Protein AF-K6DGH2-F1 (afdb_monomer_lite)

InterPro domains:
  IPR007138 Antibiotic biosynthesis monooxygenase domain [PF03992] (1-47)
  IPR007138 Antibiotic biosynthesis monooxygenase domain [PS51725] (1-63)
  IPR011008 Dimeric alpha-beta barrel [SSF54909] (1-68)

pLDDT: mean 90.06, std 12.53, range [49.56, 97.94]

Structure (mmCIF, N/CA/C/O backbone):
data_AF-K6DGH2-F1
#
_entry.id   AF-K6DGH2-F1
#
loop_
_atom_site.group_PDB
_atom_site.id
_atom_site.type_symbol
_atom_site.label_atom_id
_atom_site.label_alt_id
_atom_site.label_comp_id
_atom_site.label_asym_id
_atom_site.label_entity_id
_atom_site.label_seq_id
_atom_site.pdbx_PDB_ins_code
_atom_site.Cartn_x
_atom_site.Cartn_y
_atom_site.Cartn_z
_atom_site.occupancy
_atom_site.B_iso_or_equiv
_atom_site.auth_seq_id
_atom_site.auth_comp_id
_atom_site.auth_asym_id
_atom_site.auth_atom_id
_atom_site.pdbx_PDB_model_num
ATOM 1 N N . MET A 1 1 ? 3.803 6.044 -14.309 1.00 82.06 1 MET A N 1
ATOM 2 C CA . MET A 1 1 ? 4.930 5.461 -13.542 1.00 82.06 1 MET A CA 1
ATOM 3 C C . MET A 1 1 ? 5.284 4.123 -14.163 1.00 82.06 1 MET A C 1
ATOM 5 O O . MET A 1 1 ? 4.365 3.358 -14.434 1.00 82.06 1 MET A O 1
ATOM 9 N N . LYS A 1 2 ? 6.562 3.855 -14.462 1.00 93.50 2 LYS A N 1
ATOM 10 C CA . LYS A 1 2 ? 6.967 2.554 -15.025 1.00 93.50 2 LYS A CA 1
ATOM 11 C C . LYS A 1 2 ? 6.526 1.438 -14.067 1.00 93.50 2 LYS A C 1
ATOM 13 O O . LYS A 1 2 ? 6.679 1.601 -12.865 1.00 93.50 2 LYS A O 1
ATOM 18 N N . GLY A 1 3 ? 5.909 0.386 -14.601 1.00 96.69 3 GLY A N 1
ATOM 19 C CA . GLY A 1 3 ? 5.497 -0.786 -13.824 1.00 96.69 3 GLY A CA 1
ATOM 20 C C . GLY A 1 3 ? 4.255 -0.649 -12.952 1.00 96.69 3 GLY A C 1
ATOM 21 O O . GLY A 1 3 ? 3.841 -1.651 -12.383 1.00 96.69 3 GLY A O 1
ATOM 22 N N . PHE A 1 4 ? 3.638 0.528 -12.843 1.00 97.25 4 PHE A N 1
ATOM 23 C CA . PHE A 1 4 ? 2.373 0.672 -12.116 1.00 97.25 4 PHE A CA 1
ATOM 24 C C . PHE A 1 4 ? 1.253 -0.096 -12.829 1.00 97.25 4 PHE A C 1
ATOM 26 O O . PHE A 1 4 ? 1.113 0.024 -14.048 1.00 97.25 4 PHE A O 1
ATOM 33 N N . VAL A 1 5 ? 0.466 -0.866 -12.075 1.00 96.75 5 VAL A N 1
ATOM 34 C CA . VAL A 1 5 ? -0.678 -1.631 -12.596 1.00 96.75 5 VAL A CA 1
ATOM 35 C C . VAL A 1 5 ? -1.986 -0.969 -12.181 1.00 96.75 5 VAL A C 1
ATOM 37 O O . VAL A 1 5 ? -2.750 -0.530 -13.036 1.00 96.75 5 VAL A O 1
ATOM 40 N N . LYS A 1 6 ? -2.247 -0.883 -10.873 1.00 96.50 6 LYS A N 1
ATOM 41 C CA . LYS A 1 6 ? -3.461 -0.272 -10.315 1.00 96.50 6 LYS A CA 1
ATOM 42 C C . LYS A 1 6 ? -3.267 0.107 -8.848 1.00 96.50 6 LYS A C 1
ATOM 44 O O . LYS A 1 6 ? -2.344 -0.373 -8.190 1.00 96.50 6 LYS A O 1
ATOM 49 N N . VAL A 1 7 ? -4.186 0.920 -8.337 1.00 97.06 7 VAL A N 1
ATOM 50 C CA . VAL A 1 7 ? -4.369 1.175 -6.906 1.00 97.06 7 VAL A CA 1
ATOM 51 C C . VAL A 1 7 ? -5.806 0.843 -6.520 1.00 97.06 7 VAL A C 1
ATOM 53 O O . VAL A 1 7 ? -6.730 1.107 -7.289 1.00 97.06 7 VAL A O 1
ATOM 56 N N . GLN A 1 8 ? -5.994 0.246 -5.350 1.00 97.44 8 GLN A N 1
ATOM 57 C CA . GLN A 1 8 ? -7.303 0.020 -4.745 1.00 97.44 8 GLN A CA 1
ATOM 58 C C . GLN A 1 8 ? -7.259 0.501 -3.300 1.00 97.44 8 GLN A C 1
ATOM 60 O O . GLN A 1 8 ? -6.368 0.114 -2.548 1.00 97.44 8 GLN A O 1
ATOM 65 N N . VAL A 1 9 ? -8.223 1.333 -2.918 1.00 97.50 9 VAL A N 1
ATOM 66 C CA . VAL A 1 9 ? -8.401 1.763 -1.531 1.00 97.50 9 VAL A CA 1
ATOM 67 C C . VAL A 1 9 ? -9.551 0.959 -0.953 1.00 97.50 9 VAL A C 1
ATOM 69 O O . VAL A 1 9 ? -10.671 1.025 -1.458 1.00 97.50 9 VAL A O 1
ATOM 72 N N . LEU A 1 10 ? -9.255 0.162 0.067 1.00 97.94 10 LEU A N 1
ATOM 73 C CA . LEU A 1 10 ? -10.236 -0.659 0.765 1.00 97.94 10 LEU A CA 1
ATOM 74 C C . LEU A 1 10 ? -10.475 -0.065 2.149 1.00 97.94 10 LEU A C 1
ATOM 76 O O . LEU A 1 10 ? -9.529 0.345 2.812 1.00 97.94 10 LEU A O 1
ATOM 80 N N . ILE A 1 11 ? -11.732 -0.046 2.580 1.00 97.25 11 ILE A N 1
ATOM 81 C CA . ILE A 1 11 ? -12.113 0.327 3.944 1.00 97.25 11 ILE A CA 1
ATOM 82 C C . ILE A 1 11 ? -12.532 -0.960 4.639 1.00 97.25 11 ILE A C 1
ATOM 84 O O . ILE A 1 11 ? -13.514 -1.584 4.214 1.00 97.25 11 ILE A O 1
ATOM 88 N N . ALA A 1 12 ? -11.792 -1.363 5.670 1.00 97.75 12 ALA A N 1
ATOM 89 C CA . ALA A 1 12 ? -12.133 -2.544 6.447 1.00 97.75 12 ALA A CA 1
ATOM 90 C C . ALA A 1 12 ? -13.515 -2.371 7.089 1.00 97.75 12 ALA A C 1
ATOM 92 O O . ALA A 1 12 ? -13.933 -1.271 7.455 1.00 97.75 12 ALA A O 1
ATOM 93 N N . LYS A 1 13 ? -14.260 -3.469 7.183 1.00 97.62 13 LYS A N 1
ATOM 94 C CA . LYS A 1 13 ? -15.588 -3.495 7.799 1.00 97.62 13 LYS A CA 1
ATOM 95 C C . LYS A 1 13 ? -15.544 -4.351 9.049 1.00 97.62 13 LYS A C 1
ATOM 97 O O . LYS A 1 13 ? -14.745 -5.277 9.134 1.00 97.62 13 LYS A O 1
ATOM 102 N N . ASN A 1 14 ? -16.464 -4.069 9.968 1.00 96.81 14 ASN A N 1
ATOM 103 C CA . ASN A 1 14 ? -16.624 -4.794 11.229 1.00 96.81 14 ASN A CA 1
ATOM 104 C C . ASN A 1 14 ? -15.443 -4.624 12.205 1.00 96.81 14 ASN A C 1
ATOM 106 O O . ASN A 1 14 ? -15.192 -5.509 13.017 1.00 96.81 14 ASN A O 1
ATOM 110 N N . LEU A 1 15 ? -14.748 -3.484 12.140 1.00 97.00 15 LEU A N 1
ATOM 111 C CA . LEU A 1 15 ? -13.836 -3.027 13.189 1.00 97.00 15 LEU A CA 1
ATOM 112 C C . LEU A 1 15 ? -14.606 -2.122 14.157 1.00 97.00 15 LEU A C 1
ATOM 114 O O . LEU A 1 15 ? -15.432 -1.319 13.726 1.00 97.00 15 LEU A O 1
ATOM 118 N N . SER A 1 16 ? -14.367 -2.277 15.458 1.00 95.81 16 SER A N 1
ATOM 119 C CA . SER A 1 16 ? -15.051 -1.502 16.503 1.00 95.81 16 SER A CA 1
ATOM 120 C C . SER A 1 16 ? -14.197 -0.395 17.115 1.00 95.81 16 SER A C 1
ATOM 122 O O . SER A 1 16 ? -14.750 0.517 17.718 1.00 95.81 16 SER A O 1
ATOM 124 N N . GLU A 1 17 ? -12.870 -0.490 17.009 1.00 96.62 17 GLU A N 1
ATOM 125 C CA . GLU A 1 17 ? -11.941 0.412 17.706 1.00 96.62 17 GLU A CA 1
ATOM 126 C C . GLU A 1 17 ? -11.417 1.540 16.817 1.00 96.62 17 GLU A C 1
ATOM 128 O O . GLU A 1 17 ? -11.260 2.667 17.279 1.00 96.62 17 GLU A O 1
ATOM 133 N N . TYR A 1 18 ? -11.163 1.248 15.543 1.00 96.25 18 TYR A N 1
ATOM 134 C CA . TYR A 1 18 ? -10.639 2.202 14.577 1.00 96.25 18 TYR A CA 1
ATOM 135 C C . TYR A 1 18 ? -11.129 1.868 13.168 1.00 96.25 18 TYR A C 1
ATOM 137 O O . TYR A 1 18 ? -11.463 0.720 12.864 1.00 96.25 18 TYR A O 1
ATOM 145 N N . ASP A 1 19 ? -11.139 2.878 12.302 1.00 96.88 19 ASP A N 1
ATOM 146 C CA . ASP A 1 19 ? -11.282 2.676 10.866 1.00 96.88 19 ASP A CA 1
ATOM 147 C C . ASP A 1 19 ? -9.932 2.274 10.273 1.00 96.88 19 ASP A C 1
ATOM 149 O O . ASP A 1 19 ? -8.909 2.906 10.541 1.00 96.88 19 ASP A O 1
ATOM 153 N N . GLU A 1 20 ? -9.924 1.250 9.423 1.00 97.12 20 GLU A N 1
ATOM 154 C CA . GLU A 1 20 ? -8.719 0.828 8.714 1.00 97.12 20 GLU A CA 1
ATOM 155 C C . GLU A 1 20 ? -8.872 1.059 7.214 1.00 97.12 20 GLU A C 1
ATOM 157 O O . GLU A 1 20 ? -9.785 0.534 6.562 1.00 97.12 20 GLU A O 1
ATOM 162 N N . LEU A 1 21 ? -7.950 1.849 6.663 1.00 96.94 21 LEU A N 1
ATOM 163 C CA . LEU A 1 21 ? -7.832 2.095 5.235 1.00 96.94 21 LEU A CA 1
ATOM 164 C C . LEU A 1 21 ? -6.608 1.361 4.692 1.00 96.94 21 LEU A C 1
ATOM 166 O O . LEU A 1 21 ? -5.482 1.609 5.112 1.00 96.94 21 LEU A O 1
ATOM 170 N N . ASN A 1 22 ? -6.828 0.511 3.692 1.00 97.25 22 ASN A N 1
ATOM 171 C CA . ASN A 1 22 ? -5.776 -0.238 3.019 1.00 97.25 22 ASN A CA 1
ATOM 172 C C . ASN A 1 22 ? -5.567 0.306 1.600 1.00 97.25 22 ASN A C 1
ATOM 174 O O . ASN A 1 22 ? -6.406 0.102 0.715 1.00 97.25 22 ASN A O 1
ATOM 178 N N . VAL A 1 23 ? -4.439 0.983 1.370 1.00 96.88 23 VAL A N 1
ATOM 179 C CA . VAL A 1 23 ? -4.032 1.482 0.046 1.00 96.88 23 VAL A CA 1
ATOM 180 C C . VAL A 1 23 ? -3.190 0.417 -0.655 1.00 96.88 23 VAL A C 1
ATOM 182 O O . VAL A 1 23 ? -1.971 0.359 -0.523 1.00 96.88 23 VAL A O 1
ATOM 185 N N . ASN A 1 24 ? -3.853 -0.445 -1.422 1.00 97.50 24 ASN A N 1
ATOM 186 C CA . ASN A 1 24 ? -3.220 -1.554 -2.127 1.00 97.50 24 ASN A CA 1
ATOM 187 C C . ASN A 1 24 ? -2.711 -1.094 -3.490 1.00 97.50 24 ASN A C 1
ATOM 189 O O . ASN A 1 24 ? -3.502 -0.753 -4.374 1.00 97.50 24 ASN A O 1
ATOM 193 N N . MET A 1 25 ? -1.394 -1.107 -3.680 1.00 96.62 25 MET A N 1
ATOM 194 C CA . MET A 1 25 ? -0.762 -0.739 -4.944 1.00 96.62 25 MET A CA 1
ATOM 195 C C . MET A 1 25 ? -0.153 -1.960 -5.618 1.00 96.62 25 MET A C 1
ATOM 197 O O . MET A 1 25 ? 0.646 -2.682 -5.029 1.00 96.62 25 MET A O 1
ATOM 201 N N . TYR A 1 26 ? -0.497 -2.149 -6.885 1.00 96.94 26 TYR A N 1
ATOM 202 C CA . TYR A 1 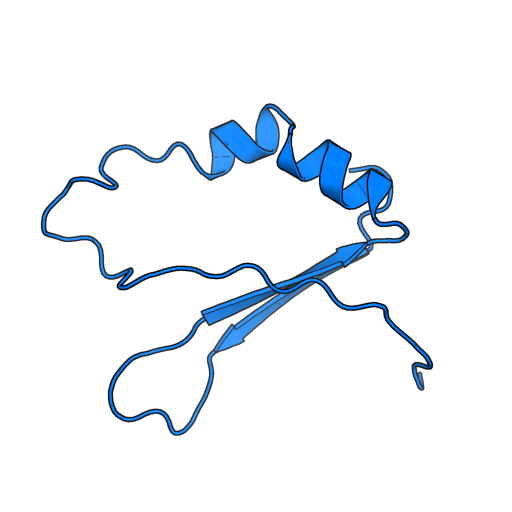26 ? -0.068 -3.286 -7.683 1.00 96.94 26 TYR A CA 1
ATOM 203 C C . TYR A 1 26 ? 0.989 -2.826 -8.677 1.00 96.94 26 TYR A C 1
ATOM 205 O O . TYR A 1 26 ? 0.793 -1.848 -9.408 1.00 96.94 26 TYR A O 1
ATOM 213 N N . TRP A 1 27 ? 2.099 -3.554 -8.715 1.00 97.62 27 TRP A N 1
ATOM 214 C CA . TRP A 1 27 ? 3.266 -3.231 -9.524 1.00 97.62 27 TRP A CA 1
ATOM 215 C C . TRP A 1 27 ? 3.746 -4.463 -10.280 1.00 97.62 27 TRP A C 1
ATOM 217 O O . TRP A 1 27 ? 3.578 -5.587 -9.816 1.00 97.62 27 TRP A O 1
ATOM 227 N N . LYS A 1 28 ? 4.354 -4.246 -11.449 1.00 96.62 28 LYS A N 1
ATOM 228 C CA . LYS A 1 28 ? 4.952 -5.318 -12.253 1.00 96.62 28 LYS A CA 1
ATOM 229 C C . LYS A 1 28 ? 6.171 -5.933 -11.572 1.00 96.62 28 LYS A C 1
ATOM 231 O O . LYS A 1 28 ? 6.370 -7.135 -11.690 1.00 96.62 28 LYS A O 1
ATOM 236 N N . THR A 1 29 ? 6.982 -5.118 -10.898 1.00 96.44 29 THR A N 1
ATOM 237 C CA . THR A 1 29 ? 8.151 -5.576 -10.141 1.00 96.44 29 THR A CA 1
ATOM 238 C C . THR A 1 29 ? 8.336 -4.754 -8.867 1.00 96.44 29 THR A C 1
ATOM 240 O O . THR A 1 29 ? 7.825 -3.633 -8.746 1.00 96.44 29 THR A O 1
ATOM 243 N N . ILE A 1 30 ? 9.107 -5.292 -7.921 1.00 96.62 30 ILE A N 1
ATOM 244 C CA . ILE A 1 30 ? 9.446 -4.592 -6.680 1.00 96.62 30 ILE A CA 1
ATOM 245 C C . ILE A 1 30 ? 10.347 -3.371 -6.931 1.00 96.62 30 ILE A C 1
ATOM 247 O O . ILE A 1 30 ? 10.259 -2.365 -6.227 1.00 96.62 30 ILE A O 1
ATOM 251 N N . GLU A 1 31 ? 11.179 -3.400 -7.973 1.00 97.56 31 GLU A N 1
ATOM 252 C CA . GLU A 1 31 ? 12.035 -2.279 -8.378 1.00 97.56 31 GLU A CA 1
ATOM 253 C C . GLU A 1 31 ? 11.218 -1.091 -8.887 1.00 97.56 31 GLU A C 1
ATOM 255 O O . GLU A 1 31 ? 11.583 0.061 -8.637 1.00 97.56 31 GLU A O 1
ATOM 260 N N . ASP A 1 32 ? 10.118 -1.351 -9.597 1.00 97.50 32 ASP A N 1
ATOM 261 C CA . ASP A 1 32 ? 9.211 -0.305 -10.065 1.00 97.50 32 ASP A CA 1
ATOM 262 C C . ASP A 1 32 ? 8.520 0.395 -8.877 1.00 97.50 32 ASP A C 1
ATOM 264 O O . ASP A 1 32 ? 8.493 1.630 -8.829 1.00 97.50 32 ASP A O 1
ATOM 268 N N . PHE A 1 33 ? 8.084 -0.366 -7.861 1.00 96.69 33 PHE A N 1
ATOM 269 C CA . PHE A 1 33 ? 7.593 0.187 -6.590 1.00 96.69 33 PHE A CA 1
ATOM 270 C C . PHE A 1 33 ? 8.666 1.005 -5.862 1.00 96.69 33 PHE A C 1
ATOM 272 O O . PHE A 1 33 ? 8.427 2.157 -5.499 1.00 96.69 33 PHE A O 1
ATOM 279 N N . ASN A 1 34 ? 9.868 0.449 -5.679 1.00 96.56 34 ASN A N 1
ATOM 280 C CA . ASN A 1 34 ? 10.955 1.124 -4.967 1.00 96.56 34 ASN A CA 1
ATOM 281 C C . ASN A 1 34 ? 11.362 2.430 -5.655 1.00 96.56 34 ASN A C 1
ATOM 283 O O . ASN A 1 34 ? 11.633 3.432 -4.992 1.00 96.56 34 ASN A O 1
ATOM 287 N N . ARG A 1 35 ? 11.362 2.461 -6.989 1.00 97.06 35 ARG A N 1
ATOM 288 C CA . ARG A 1 35 ? 11.622 3.686 -7.750 1.00 97.06 35 ARG A CA 1
ATOM 289 C C . ARG A 1 35 ? 10.567 4.753 -7.483 1.00 97.06 35 ARG A C 1
ATOM 291 O O . ARG A 1 35 ? 10.921 5.919 -7.333 1.00 97.06 35 ARG A O 1
ATOM 298 N N . TRP A 1 36 ? 9.293 4.368 -7.419 1.00 95.88 36 TRP A N 1
ATOM 299 C CA . TRP A 1 36 ? 8.219 5.294 -7.075 1.00 95.88 36 TRP A CA 1
ATOM 300 C C . TRP A 1 36 ? 8.316 5.776 -5.626 1.00 95.88 36 TRP A C 1
ATOM 302 O O . TRP A 1 36 ? 8.317 6.986 -5.411 1.00 95.88 36 TRP A O 1
ATOM 312 N N . LYS A 1 37 ? 8.478 4.873 -4.652 1.00 94.75 37 LYS A N 1
ATOM 313 C CA . LYS A 1 37 ? 8.585 5.205 -3.219 1.00 94.75 37 LYS A CA 1
ATOM 314 C C . LYS A 1 37 ? 9.714 6.201 -2.924 1.00 94.75 37 LYS A C 1
ATOM 316 O O . LYS A 1 37 ? 9.594 7.036 -2.038 1.00 94.75 37 LYS A O 1
ATOM 321 N N . ASN A 1 38 ? 10.801 6.150 -3.694 1.00 95.31 38 ASN A N 1
ATOM 322 C CA . ASN A 1 38 ? 11.937 7.068 -3.557 1.00 95.31 38 ASN A CA 1
ATOM 323 C C . ASN A 1 38 ? 11.850 8.319 -4.458 1.00 95.31 38 ASN A C 1
ATOM 325 O O . ASN A 1 38 ? 12.772 9.137 -4.473 1.00 95.31 38 ASN A O 1
ATOM 329 N N . SER A 1 39 ? 10.771 8.478 -5.228 1.00 95.38 39 SER A N 1
ATOM 330 C CA . SER A 1 39 ? 10.614 9.573 -6.190 1.00 95.38 39 SER A CA 1
ATOM 331 C C . SER A 1 39 ? 10.221 10.901 -5.534 1.00 95.38 39 SER A C 1
ATOM 333 O O . SER A 1 39 ? 9.662 10.940 -4.438 1.00 95.38 39 SER A O 1
ATOM 335 N N . ALA A 1 40 ? 10.459 12.007 -6.246 1.00 94.25 40 ALA A N 1
ATOM 336 C CA . ALA A 1 40 ? 9.979 13.327 -5.837 1.00 94.25 40 ALA A CA 1
ATOM 337 C C . ALA A 1 40 ? 8.446 13.382 -5.744 1.00 94.25 40 ALA A C 1
ATOM 339 O O . ALA A 1 40 ? 7.925 13.947 -4.793 1.00 94.25 40 ALA A O 1
ATOM 340 N N . ALA A 1 41 ? 7.739 12.720 -6.665 1.00 90.88 41 ALA A N 1
ATOM 341 C CA . ALA A 1 41 ? 6.279 12.661 -6.662 1.00 90.88 41 ALA A CA 1
ATOM 342 C C . ALA A 1 41 ? 5.717 11.957 -5.413 1.00 90.88 41 ALA A C 1
ATOM 344 O O . ALA A 1 41 ? 4.701 12.385 -4.877 1.00 90.88 41 ALA A O 1
ATOM 345 N N . PHE A 1 42 ? 6.380 10.898 -4.921 1.00 91.88 42 PHE A N 1
ATOM 346 C CA . PHE A 1 42 ? 6.003 10.275 -3.647 1.00 91.88 42 PHE A CA 1
ATOM 347 C C . PHE A 1 42 ? 6.184 11.256 -2.495 1.00 91.88 42 PHE A C 1
ATOM 349 O O . PHE A 1 42 ? 5.263 11.433 -1.704 1.00 91.88 42 PHE A O 1
ATOM 356 N N . LYS A 1 43 ? 7.347 11.914 -2.423 1.00 91.12 43 LYS A N 1
ATOM 357 C CA . LYS A 1 43 ? 7.610 12.910 -1.382 1.00 91.12 43 LYS A CA 1
ATOM 358 C C . LYS A 1 43 ? 6.554 14.002 -1.417 1.00 91.12 43 LYS A C 1
ATOM 360 O O . LYS A 1 43 ? 5.925 14.217 -0.401 1.00 91.12 43 LYS A O 1
ATOM 365 N N . GLU A 1 44 ? 6.299 14.615 -2.565 1.00 91.00 44 GLU A N 1
ATOM 366 C CA . GLU A 1 44 ? 5.300 15.676 -2.729 1.00 91.00 44 GLU A CA 1
ATOM 367 C C . GLU A 1 44 ? 3.901 15.242 -2.268 1.00 91.00 44 GLU A C 1
ATOM 369 O O . GLU A 1 44 ? 3.283 15.939 -1.471 1.00 91.00 44 GLU A O 1
ATOM 374 N N . ALA A 1 45 ? 3.444 14.050 -2.667 1.00 87.81 45 ALA A N 1
ATOM 375 C CA . ALA A 1 45 ? 2.136 13.527 -2.267 1.00 87.81 45 ALA A CA 1
ATOM 376 C C . ALA A 1 45 ? 2.005 13.267 -0.755 1.00 87.81 45 ALA A C 1
ATOM 378 O O . ALA A 1 45 ? 0.911 13.375 -0.209 1.00 87.81 45 ALA A O 1
ATOM 379 N N . HIS A 1 46 ? 3.109 12.934 -0.083 1.00 86.19 46 HIS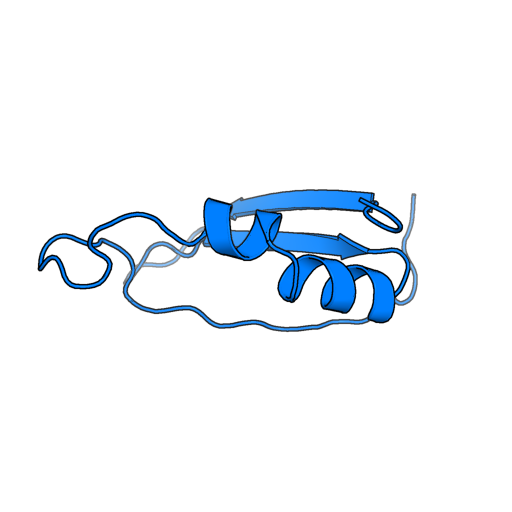 A N 1
ATOM 380 C CA . HIS A 1 46 ? 3.152 12.667 1.360 1.00 86.19 46 HIS A CA 1
ATOM 381 C C . HIS A 1 46 ? 3.758 13.839 2.149 1.00 86.19 46 HIS A C 1
ATOM 383 O O . HIS A 1 46 ? 3.967 13.738 3.352 1.00 86.19 46 HIS A O 1
ATOM 389 N N . THR A 1 47 ? 4.036 14.963 1.482 1.00 78.94 47 THR A N 1
ATOM 390 C CA . THR A 1 47 ? 4.456 16.220 2.106 1.00 78.94 47 THR A CA 1
ATOM 391 C C . THR A 1 47 ? 3.219 17.101 2.202 1.00 78.94 47 THR A C 1
ATOM 393 O O . THR A 1 47 ? 3.084 18.092 1.494 1.00 78.94 47 THR A O 1
ATOM 396 N N . SER A 1 48 ? 2.276 16.717 3.060 1.00 65.31 48 SER A N 1
ATOM 397 C CA . SER A 1 48 ? 1.240 17.642 3.516 1.00 65.31 48 SER A CA 1
ATOM 398 C C . SER A 1 48 ? 1.619 18.154 4.899 1.00 65.31 48 SER A C 1
ATOM 400 O O . SER A 1 48 ? 1.959 17.401 5.807 1.00 65.31 48 SER A O 1
ATOM 402 N N . SER A 1 49 ? 1.633 19.479 5.010 1.00 49.91 49 SER A N 1
ATOM 403 C CA . SER A 1 49 ? 1.897 20.253 6.218 1.00 49.91 49 SER A CA 1
ATOM 404 C C . SER A 1 49 ? 1.035 19.754 7.376 1.00 49.91 49 SER A C 1
ATOM 406 O O . SER A 1 49 ? -0.178 19.716 7.213 1.00 49.91 49 SER A O 1
ATOM 408 N N . THR A 1 50 ? 1.637 19.484 8.539 1.00 49.56 50 THR A N 1
ATOM 409 C CA . THR A 1 50 ? 0.980 19.189 9.833 1.00 49.56 50 THR A CA 1
ATOM 410 C C . THR A 1 50 ? 0.674 17.730 10.217 1.00 49.56 50 THR A C 1
ATOM 412 O O . THR A 1 50 ? -0.249 17.492 10.988 1.00 49.56 50 THR A O 1
ATOM 415 N N . ASP A 1 51 ? 1.541 16.769 9.881 1.00 49.66 51 ASP A N 1
ATOM 416 C CA . ASP A 1 51 ? 1.592 15.464 10.595 1.00 49.66 51 ASP A CA 1
ATOM 417 C C . ASP A 1 51 ? 1.973 15.588 12.093 1.00 49.66 51 ASP A C 1
ATOM 419 O O . ASP A 1 51 ? 1.990 14.616 12.842 1.00 49.66 51 ASP A O 1
ATOM 423 N N . THR A 1 52 ? 2.271 16.804 12.556 1.00 52.16 52 THR A N 1
ATOM 424 C CA . THR A 1 52 ? 2.453 17.148 13.972 1.00 52.16 52 THR A CA 1
ATOM 425 C C . THR A 1 52 ? 1.280 17.940 14.556 1.00 52.16 52 THR A C 1
ATOM 427 O O . THR A 1 52 ? 1.393 18.430 15.680 1.00 52.16 52 THR A O 1
ATOM 430 N N . SER A 1 53 ? 0.188 18.153 13.810 1.00 57.78 53 SER A N 1
ATOM 431 C CA . SER A 1 53 ? -1.007 18.777 14.388 1.00 57.78 53 SER A CA 1
ATOM 432 C C . SER A 1 53 ? -1.735 17.758 15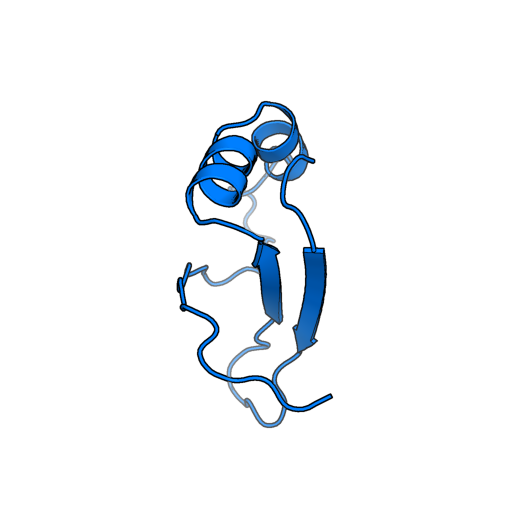.254 1.00 57.78 53 SER A C 1
ATOM 434 O O . SER A 1 53 ? -1.885 16.599 14.879 1.00 57.78 53 SER A O 1
ATOM 436 N N . GLN A 1 54 ? -2.200 18.203 16.417 1.00 61.53 54 GLN A N 1
ATOM 437 C CA . GLN A 1 54 ? -2.982 17.409 17.369 1.00 61.53 54 GLN A CA 1
ATOM 438 C C . GLN A 1 54 ? -4.309 16.864 16.792 1.00 61.53 54 GLN A C 1
ATOM 440 O O . GLN A 1 54 ? -5.018 16.160 17.503 1.00 61.53 54 GLN A O 1
ATOM 445 N N . ASP A 1 55 ? -4.616 17.143 15.520 1.00 78.88 55 ASP A N 1
ATOM 446 C CA . ASP A 1 55 ? -5.901 16.887 14.869 1.00 78.88 55 ASP A CA 1
ATOM 447 C C . ASP A 1 55 ? -5.836 15.816 13.759 1.00 78.88 55 ASP A C 1
ATOM 449 O O . ASP A 1 55 ? -6.837 15.580 13.078 1.00 78.88 55 ASP A O 1
ATOM 453 N N . SER A 1 56 ? -4.685 15.161 13.537 1.00 84.38 56 SER A N 1
ATOM 454 C CA . SER A 1 56 ? -4.605 14.074 12.548 1.00 84.38 56 SER A CA 1
ATOM 455 C C . SER A 1 56 ? -5.434 12.860 13.001 1.00 84.38 56 SER A C 1
ATOM 457 O O . SER A 1 56 ? -5.214 12.354 14.103 1.00 84.38 56 SER A O 1
ATOM 459 N N . PRO A 1 57 ? -6.346 12.328 12.163 1.00 89.38 57 PRO A N 1
ATOM 460 C CA . PRO A 1 57 ? -7.102 11.116 12.482 1.00 89.38 57 PRO A CA 1
ATOM 461 C C . PRO A 1 57 ? -6.275 9.829 12.304 1.00 89.38 57 PRO A C 1
ATOM 463 O O . PRO A 1 57 ? -6.780 8.735 12.552 1.00 89.38 57 PRO A O 1
ATOM 466 N N . ILE A 1 58 ? -5.027 9.927 11.832 1.00 89.75 58 ILE A N 1
ATOM 467 C CA . ILE A 1 58 ? -4.174 8.772 11.544 1.00 89.75 58 ILE A CA 1
ATOM 468 C C . ILE A 1 58 ? -3.493 8.295 12.831 1.00 89.75 58 ILE A C 1
ATOM 470 O O . ILE A 1 58 ? -2.561 8.924 13.324 1.00 89.75 58 ILE A O 1
ATOM 474 N N . LEU A 1 59 ? -3.938 7.147 13.350 1.00 91.69 59 LEU A N 1
ATOM 475 C CA . LEU A 1 59 ? -3.372 6.527 14.558 1.00 91.69 59 LEU A CA 1
ATOM 4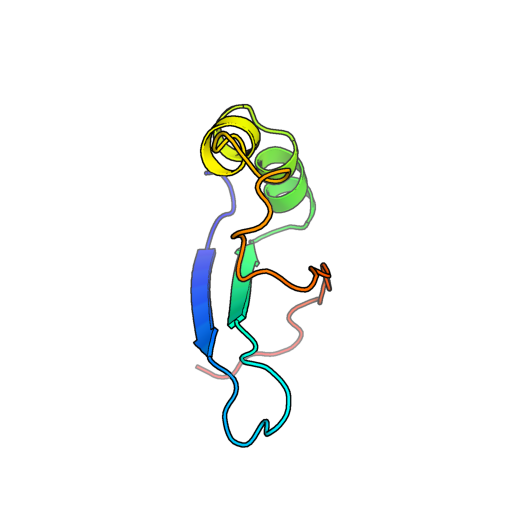76 C C . LEU A 1 59 ? -2.003 5.871 14.313 1.00 91.69 59 LEU A C 1
ATOM 478 O O . LEU A 1 59 ? -1.187 5.754 15.225 1.00 91.69 59 LEU A O 1
ATOM 482 N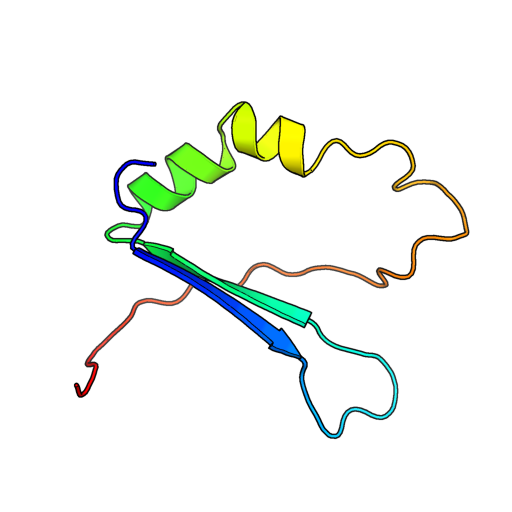 N . GLY A 1 60 ? -1.750 5.428 13.082 1.00 90.81 60 GLY A N 1
ATOM 483 C CA . GLY A 1 60 ? -0.523 4.752 12.678 1.00 90.81 60 GLY A CA 1
ATOM 484 C C . GLY A 1 60 ? -0.575 4.317 11.216 1.00 90.81 60 GLY A C 1
ATOM 485 O O . GLY A 1 60 ? -1.609 4.426 10.559 1.00 90.81 60 GLY A O 1
ATOM 486 N N . SER A 1 61 ? 0.553 3.832 10.694 1.00 92.50 61 SER A N 1
ATOM 487 C CA . SER A 1 61 ? 0.625 3.233 9.359 1.00 92.50 61 SER A CA 1
ATOM 488 C C . SER A 1 61 ? 1.651 2.103 9.322 1.00 92.50 61 SER A C 1
ATOM 490 O O . SER A 1 61 ? 2.690 2.172 9.979 1.00 92.50 61 SER A O 1
ATOM 492 N N . GLU A 1 62 ? 1.363 1.072 8.534 1.00 95.12 62 GLU A N 1
ATOM 493 C CA . GLU A 1 62 ? 2.252 -0.058 8.276 1.00 95.12 62 GLU A CA 1
ATOM 494 C C . GLU A 1 62 ? 2.308 -0.323 6.765 1.00 95.12 62 GLU A C 1
ATOM 496 O O . GLU A 1 62 ? 1.347 -0.071 6.038 1.00 95.12 62 GLU A O 1
ATOM 501 N N . ILE A 1 63 ? 3.451 -0.813 6.276 1.00 94.62 63 ILE A N 1
ATOM 502 C CA . ILE A 1 63 ? 3.612 -1.242 4.884 1.00 94.62 63 ILE A CA 1
ATOM 503 C C . ILE A 1 63 ? 3.882 -2.742 4.863 1.00 94.62 63 ILE A C 1
ATOM 505 O O . ILE A 1 63 ? 4.958 -3.186 5.262 1.00 94.62 63 ILE A O 1
ATOM 509 N N . THR A 1 64 ? 2.952 -3.498 4.290 1.00 96.88 64 THR A N 1
ATOM 510 C CA . THR A 1 64 ? 3.136 -4.914 3.962 1.00 96.88 64 THR A CA 1
ATOM 511 C C . THR A 1 64 ? 3.398 -5.067 2.464 1.00 96.88 64 THR A C 1
ATOM 513 O O . THR A 1 64 ? 2.724 -4.453 1.637 1.00 96.88 64 THR A O 1
ATOM 516 N N . ILE A 1 65 ? 4.387 -5.885 2.098 1.00 96.75 65 ILE A N 1
ATOM 517 C CA . ILE A 1 65 ? 4.706 -6.215 0.702 1.00 96.75 65 ILE A CA 1
ATOM 518 C C . ILE A 1 65 ? 4.381 -7.690 0.484 1.00 96.75 65 ILE A C 1
ATOM 520 O O . I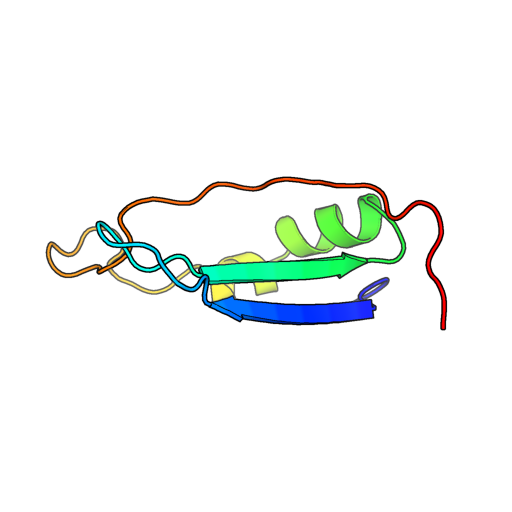LE A 1 65 ? 4.773 -8.540 1.280 1.00 96.75 65 ILE A O 1
ATOM 524 N N . SER A 1 66 ? 3.661 -7.996 -0.591 1.00 96.81 66 SER A N 1
ATOM 525 C CA . SER A 1 66 ? 3.264 -9.361 -0.937 1.00 96.81 66 SER A CA 1
ATOM 526 C C . SER A 1 66 ? 3.492 -9.624 -2.417 1.00 96.81 66 SER A C 1
ATOM 528 O O . SER A 1 66 ? 3.270 -8.748 -3.254 1.00 96.81 66 SER A O 1
ATOM 530 N N . GLU A 1 67 ? 3.921 -10.840 -2.737 1.00 95.69 67 GLU A N 1
ATOM 531 C CA . GLU A 1 67 ? 4.002 -11.308 -4.115 1.00 95.69 67 GLU A CA 1
ATOM 532 C C . GLU A 1 67 ? 2.638 -11.833 -4.558 1.00 95.69 67 GLU A C 1
ATOM 534 O O . GLU A 1 67 ? 1.978 -12.597 -3.850 1.00 95.69 67 GLU A O 1
ATOM 539 N N . ILE A 1 68 ? 2.210 -11.419 -5.747 1.00 93.44 68 ILE A N 1
ATOM 540 C CA . ILE A 1 68 ? 1.031 -12.001 -6.377 1.00 93.44 68 ILE A CA 1
ATOM 541 C C . ILE A 1 68 ? 1.453 -13.365 -6.908 1.00 93.44 68 ILE A C 1
ATOM 543 O O . ILE A 1 68 ? 2.284 -13.447 -7.810 1.00 93.44 68 ILE A O 1
ATOM 547 N N . ALA A 1 69 ? 0.886 -14.421 -6.334 1.00 90.94 69 ALA A N 1
ATOM 548 C CA . ALA A 1 69 ? 1.083 -15.783 -6.804 1.00 90.94 69 ALA A CA 1
ATOM 549 C C . ALA A 1 69 ? 0.120 -16.037 -7.998 1.00 90.94 69 ALA A C 1
ATOM 551 O O . ALA A 1 69 ? 0.229 -15.318 -8.993 1.00 90.94 69 ALA A O 1
ATOM 552 N N . PRO A 1 70 ? -0.835 -16.985 -7.996 1.00 92.19 70 PRO A N 1
ATOM 553 C CA . PRO A 1 70 ? -1.797 -17.067 -9.091 1.00 92.19 70 PRO A CA 1
ATOM 554 C C . PRO A 1 70 ? -2.957 -16.080 -8.902 1.00 92.19 70 PRO A C 1
ATOM 556 O O . PRO A 1 70 ? -3.435 -15.854 -7.791 1.00 92.19 70 PRO A O 1
ATOM 559 N N . THR A 1 71 ? -3.449 -15.537 -10.013 1.00 87.38 71 THR A N 1
ATOM 560 C CA . THR A 1 71 ? -4.725 -14.811 -10.078 1.00 87.38 71 THR A CA 1
ATOM 561 C C . THR A 1 71 ? -5.650 -15.538 -11.045 1.00 87.38 71 THR A C 1
ATOM 563 O O . THR A 1 71 ? -5.182 -16.114 -12.026 1.00 87.38 71 THR A O 1
ATOM 566 N N . LEU A 1 72 ? -6.944 -15.563 -10.732 1.00 88.81 72 LEU A N 1
ATOM 567 C CA . LEU A 1 72 ? -7.989 -15.989 -11.658 1.00 88.81 72 LEU A CA 1
ATOM 568 C C . LEU A 1 72 ? -8.617 -14.723 -12.250 1.00 88.81 72 LEU A C 1
ATOM 570 O O . LEU A 1 72 ? -8.851 -13.769 -11.503 1.00 88.81 72 LEU A O 1
ATOM 574 N N . GLU A 1 73 ? -8.833 -14.715 -13.563 1.00 72.44 73 GLU A N 1
ATOM 575 C CA . GLU A 1 73 ? -9.525 -13.631 -14.275 1.00 72.44 73 GLU A CA 1
ATOM 576 C C . GLU A 1 73 ? -11.049 -13.771 -14.199 1.00 72.44 73 GLU A C 1
ATOM 578 O O . GLU A 1 73 ? -11.546 -14.922 -14.257 1.00 72.44 73 GLU A O 1
#

Foldseek 3Di:
DAFWDDWDWDWDPDDDPAIDIDTDTGGNDPVVVVCVCPDPVVVVVVPDPPPPDPPDSDPDDDDDDDDDDDDDD

Radius of gyration: 15.02 Å; chains: 1; bounding box: 29×37×33 Å

Sequence (73 aa):
MKGFVKVQVLIAKNLSEYDELNVNMYWKTIEDFNRWKNSAAFKEAHTSSTDTSQDSPILGSEITISEIAPTLE

Secondary structure (DSSP, 8-state):
-TTEEEEEEEE--S-SS---EEEEEEES-HHHHHHHHTSHHHHHHH--TTTTSTT------------------

Organism: NCBI:txid1117379